Protein AF-A0A7S0J6V3-F1 (afdb_monomer_lite)

Secondary structure (DSSP, 8-state):
--TT--HHHHHHHHHHHHTSSSGGGTT--HHHHHHHHH-S-------------SS----TT----HHHHHHHHHHHHHTT---------S----TTSTT--

Foldseek 3Di:
DPPPPCPVVVVLVVVCVVQVHNVSCPPDDPQVVCCVVPVDHDDDDDQDQVPDPPDDDDDDPDGRDPVVVVVVVVVCVVVPHDDDDDDDPDDDDDPVVVPPD

pLDDT: mean 77.44, std 19.54, range [31.81, 96.44]

Sequence (101 aa):
GGRGQLWVPLLEKAFAKLYGCYEALEGGTVGEALATLTGFPCERLTLQSRRSSAACRGSSADSFDADETWARLLSFHEAGFLCGASCGGGREYDATAAAEA

Structure (mmCIF, N/CA/C/O backbone):
data_AF-A0A7S0J6V3-F1
#
_entry.id   AF-A0A7S0J6V3-F1
#
loop_
_atom_site.group_PDB
_atom_site.id
_atom_site.type_symbol
_atom_site.label_atom_id
_atom_site.label_alt_id
_atom_site.label_comp_id
_atom_site.label_asym_id
_atom_site.label_entity_id
_atom_site.label_seq_id
_atom_site.pdbx_PDB_ins_code
_atom_site.Cartn_x
_atom_site.Cartn_y
_atom_site.Cartn_z
_atom_site.occupancy
_atom_site.B_iso_or_equiv
_atom_site.auth_seq_id
_atom_site.auth_comp_id
_atom_site.auth_asym_id
_atom_site.auth_atom_id
_atom_site.pdbx_PDB_model_num
ATOM 1 N N . GLY A 1 1 ? -12.849 15.466 0.818 1.00 57.97 1 GLY A N 1
ATOM 2 C CA . GLY A 1 1 ? -13.626 14.211 0.852 1.00 57.97 1 GLY A CA 1
ATOM 3 C C . GLY A 1 1 ? -15.093 14.506 0.618 1.00 57.97 1 GLY A C 1
ATOM 4 O O . GLY A 1 1 ? -15.571 15.533 1.089 1.00 57.97 1 GLY A O 1
ATOM 5 N N . GLY A 1 2 ? -15.798 13.651 -0.128 1.00 72.06 2 GLY A N 1
ATOM 6 C CA . GLY A 1 2 ? -17.252 13.757 -0.273 1.00 72.06 2 GLY A CA 1
ATOM 7 C C . GLY A 1 2 ? -17.931 13.556 1.084 1.00 72.06 2 GLY A C 1
ATOM 8 O O . GLY A 1 2 ? -17.612 12.605 1.798 1.00 72.06 2 GLY A O 1
ATOM 9 N N . ARG A 1 3 ? -18.830 14.468 1.475 1.00 75.56 3 ARG A N 1
ATOM 10 C CA . ARG A 1 3 ? -19.579 14.354 2.737 1.00 75.56 3 ARG A CA 1
ATOM 11 C C . ARG A 1 3 ? -20.328 13.011 2.757 1.00 75.56 3 ARG A C 1
ATOM 13 O O . ARG A 1 3 ? -21.025 12.702 1.798 1.00 75.56 3 ARG A O 1
ATOM 20 N N . GLY A 1 4 ? -20.160 12.224 3.824 1.00 81.88 4 GLY A N 1
ATOM 21 C CA . GLY A 1 4 ? -20.840 10.932 4.017 1.00 81.88 4 GLY A CA 1
ATOM 22 C C . GLY A 1 4 ? -20.022 9.666 3.715 1.00 81.88 4 GLY A C 1
ATOM 23 O O . GLY A 1 4 ? -20.528 8.570 3.925 1.00 81.88 4 GLY A O 1
ATOM 24 N N . GLN A 1 5 ? -18.764 9.768 3.274 1.00 87.75 5 GLN A N 1
ATOM 25 C CA . GLN A 1 5 ? -17.891 8.599 3.076 1.00 87.75 5 GLN A CA 1
ATOM 26 C C . GLN A 1 5 ? -17.071 8.311 4.341 1.00 87.75 5 GLN A C 1
ATOM 28 O O . GLN A 1 5 ? -15.959 8.806 4.499 1.00 87.75 5 GLN A O 1
ATOM 33 N N . LEU A 1 6 ? -17.638 7.527 5.262 1.00 90.56 6 LEU A N 1
ATOM 34 C CA . LEU A 1 6 ? -16.990 7.189 6.541 1.00 90.56 6 LEU A CA 1
ATOM 35 C C . LEU A 1 6 ? -16.129 5.922 6.489 1.00 90.56 6 LEU A C 1
ATOM 37 O O . LEU A 1 6 ? -15.457 5.607 7.465 1.00 90.56 6 LEU A O 1
ATOM 41 N N . TRP A 1 7 ? -16.119 5.196 5.373 1.00 93.31 7 TRP A N 1
ATOM 42 C CA . TRP A 1 7 ? -15.393 3.930 5.285 1.00 93.31 7 TRP A CA 1
ATOM 43 C C . TRP A 1 7 ? -13.868 4.118 5.362 1.00 93.31 7 TRP A C 1
ATOM 45 O O . TRP A 1 7 ? -13.222 3.342 6.058 1.00 93.31 7 TRP A O 1
ATOM 55 N N . VAL A 1 8 ? -13.301 5.171 4.746 1.00 92.56 8 VAL A N 1
ATOM 56 C CA . VAL A 1 8 ? -11.847 5.436 4.807 1.00 92.56 8 VAL A CA 1
ATOM 57 C C . VAL A 1 8 ? -11.395 5.763 6.237 1.00 92.56 8 VAL A C 1
ATOM 59 O O . VAL A 1 8 ? -10.527 5.051 6.737 1.00 92.56 8 VAL A O 1
ATOM 62 N N . PRO A 1 9 ? -11.994 6.741 6.956 1.00 92.69 9 PRO A N 1
ATOM 63 C CA . PRO A 1 9 ? -11.558 7.051 8.322 1.00 92.69 9 PRO A CA 1
ATOM 64 C C . PRO A 1 9 ? -11.791 5.906 9.318 1.00 92.69 9 PRO A C 1
ATOM 66 O O . PRO A 1 9 ? -11.044 5.757 10.283 1.00 92.69 9 PRO A O 1
ATOM 69 N N . LEU A 1 10 ? -12.833 5.090 9.114 1.00 93.81 10 LEU A N 1
ATOM 70 C CA . LEU A 1 10 ? -13.082 3.915 9.954 1.00 93.81 10 LEU A CA 1
ATOM 71 C C . LEU A 1 10 ? -12.044 2.815 9.718 1.00 93.81 10 LEU A C 1
ATOM 73 O O . LEU A 1 10 ? -11.586 2.208 10.687 1.00 93.81 10 LEU A O 1
ATOM 77 N N . LEU A 1 11 ? -11.659 2.581 8.461 1.00 93.81 11 LEU A N 1
ATOM 78 C CA . LEU A 1 11 ? -10.602 1.636 8.114 1.00 93.81 11 LEU A CA 1
ATOM 79 C C . LEU A 1 11 ? -9.262 2.079 8.709 1.00 93.81 11 LEU A C 1
ATOM 81 O O . LEU A 1 11 ? -8.592 1.285 9.362 1.00 93.81 11 LEU A O 1
ATOM 85 N N . GLU A 1 12 ? -8.920 3.359 8.562 1.00 93.81 12 GLU A N 1
ATOM 86 C CA . GLU A 1 12 ? -7.715 3.952 9.146 1.00 93.81 12 GLU A CA 1
ATOM 87 C C . GLU A 1 12 ? -7.695 3.798 10.674 1.00 93.81 12 GLU A C 1
ATOM 89 O O . GLU A 1 12 ? -6.696 3.376 11.247 1.00 93.81 12 GLU A O 1
ATOM 94 N N . LYS A 1 13 ? -8.831 4.041 11.345 1.00 94.69 13 LYS A N 1
ATOM 95 C CA . LYS A 1 13 ? -8.966 3.835 12.794 1.00 94.69 13 LYS A CA 1
ATOM 96 C C . LYS A 1 13 ? -8.772 2.376 13.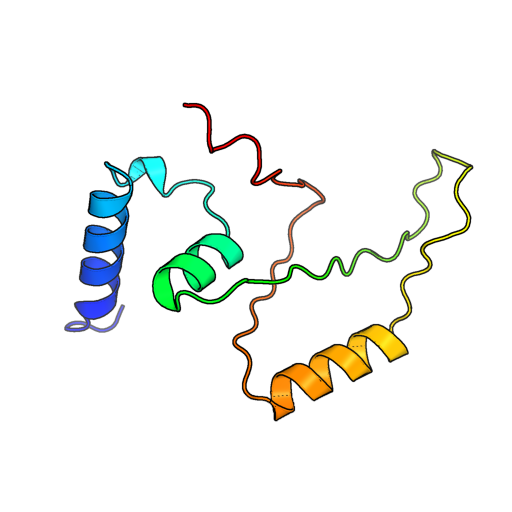207 1.00 94.69 13 LYS A C 1
ATOM 98 O O . LYS A 1 13 ? -8.188 2.112 14.257 1.00 94.69 13 LYS A O 1
ATOM 103 N N . ALA A 1 14 ? -9.299 1.434 12.428 1.00 94.75 14 ALA A N 1
ATOM 104 C CA . ALA A 1 14 ? -9.117 0.010 12.689 1.00 94.75 14 ALA A CA 1
ATOM 105 C C . ALA A 1 14 ? -7.642 -0.393 12.538 1.00 94.75 14 ALA A C 1
ATOM 107 O O . ALA A 1 14 ? -7.124 -1.101 13.399 1.00 94.75 14 ALA A O 1
ATOM 108 N N . PHE A 1 15 ? -6.963 0.130 11.514 1.00 93.62 15 PHE A N 1
ATOM 109 C CA . PHE A 1 15 ? -5.522 -0.031 11.324 1.00 93.62 15 PHE A CA 1
ATOM 110 C C . PHE A 1 15 ? -4.730 0.554 12.494 1.00 93.62 15 PHE A C 1
ATOM 112 O O . PHE A 1 15 ? -3.961 -0.158 13.126 1.00 93.62 15 PHE A O 1
ATOM 119 N N . ALA A 1 16 ? -4.987 1.807 12.869 1.00 94.50 16 ALA A N 1
ATOM 120 C CA . ALA A 1 16 ? -4.323 2.453 14.001 1.00 94.50 16 ALA A CA 1
ATOM 121 C C . ALA A 1 16 ? -4.507 1.655 15.299 1.00 94.50 16 ALA A C 1
ATOM 123 O O . ALA A 1 16 ? -3.592 1.542 16.102 1.00 94.50 16 ALA A O 1
ATOM 124 N N . LYS A 1 17 ? -5.687 1.056 15.502 1.00 95.44 17 LYS A N 1
ATOM 125 C CA . LYS A 1 17 ? -5.948 0.197 16.660 1.00 95.44 17 LYS A CA 1
ATOM 126 C C . LYS A 1 17 ? -5.176 -1.126 16.604 1.00 95.44 17 LYS A C 1
ATOM 128 O O . LYS A 1 17 ? -4.762 -1.604 17.654 1.00 95.44 17 LYS A O 1
ATOM 133 N N . LEU A 1 18 ? -5.003 -1.714 15.420 1.00 92.69 18 LEU A N 1
ATOM 134 C CA . LEU A 1 18 ? -4.209 -2.931 15.227 1.00 92.69 18 LEU A CA 1
ATOM 135 C C . LEU A 1 18 ? -2.726 -2.687 15.543 1.00 92.69 18 LEU A C 1
ATOM 137 O O . LEU A 1 18 ? -2.111 -3.509 16.210 1.00 92.69 18 LEU A O 1
ATOM 141 N N . TYR A 1 19 ? -2.193 -1.538 15.121 1.00 90.31 19 TYR A N 1
ATOM 142 C CA . TYR A 1 19 ? -0.799 -1.130 15.338 1.00 90.31 19 TYR A CA 1
ATOM 143 C C . TYR A 1 19 ? -0.592 -0.286 16.615 1.00 90.31 19 TYR A C 1
ATOM 145 O O . TYR A 1 19 ? 0.489 0.240 16.855 1.00 90.31 19 TYR A O 1
ATOM 153 N N . GLY A 1 20 ? -1.619 -0.159 17.462 1.00 93.25 20 GLY A N 1
ATOM 154 C CA . GLY A 1 20 ? -1.571 0.524 18.760 1.00 93.25 20 GLY A CA 1
ATOM 155 C C . GLY A 1 20 ? -2.013 1.991 18.736 1.00 93.25 20 GLY A C 1
ATOM 156 O O . GLY A 1 20 ? -2.865 2.382 19.539 1.00 93.25 20 GLY A O 1
ATOM 157 N N . CYS A 1 21 ? -1.484 2.809 17.826 1.00 91.81 21 CYS A N 1
ATOM 158 C CA . CYS A 1 21 ? -1.855 4.221 17.700 1.00 91.81 21 CYS A CA 1
ATOM 159 C C . CYS A 1 21 ? -1.776 4.732 16.249 1.00 91.81 21 CYS A C 1
ATOM 161 O O . CYS A 1 21 ? -1.261 4.060 15.362 1.00 91.81 21 CYS A O 1
ATOM 163 N N . TYR A 1 22 ? -2.296 5.941 15.999 1.00 94.06 22 TYR A N 1
ATOM 164 C CA . TYR A 1 22 ? -2.208 6.584 14.677 1.00 94.06 22 TYR A CA 1
ATOM 165 C C . TYR A 1 22 ? -0.773 6.955 14.293 1.00 94.06 22 TYR A C 1
ATOM 167 O O . TYR A 1 22 ? -0.429 6.903 13.120 1.00 94.06 22 TYR A O 1
ATOM 175 N N . GLU A 1 23 ? 0.056 7.305 15.275 1.00 93.50 23 GLU A N 1
ATOM 176 C CA . GLU A 1 23 ? 1.466 7.648 15.062 1.00 93.50 23 GLU A CA 1
ATOM 177 C C . GLU A 1 23 ? 2.263 6.448 14.537 1.00 93.50 23 GLU A C 1
ATOM 179 O O . GLU A 1 23 ? 3.109 6.606 13.668 1.00 93.50 23 GLU A O 1
ATOM 184 N N . ALA A 1 24 ? 1.908 5.228 14.953 1.00 89.75 24 ALA A N 1
ATOM 185 C CA . ALA A 1 24 ? 2.518 4.001 14.442 1.00 89.75 24 ALA A CA 1
ATOM 186 C C . ALA A 1 24 ? 2.234 3.738 12.949 1.00 89.75 24 ALA A C 1
ATOM 188 O O . ALA A 1 24 ? 2.894 2.899 12.344 1.00 89.75 24 ALA A O 1
ATOM 189 N N . LEU A 1 25 ? 1.257 4.426 12.343 1.00 89.44 25 LEU A N 1
ATOM 190 C CA . LEU A 1 25 ? 0.999 4.330 10.902 1.00 89.44 25 LEU A CA 1
ATOM 191 C C . LEU A 1 25 ? 1.931 5.232 10.077 1.00 89.44 25 LEU A C 1
ATOM 193 O O . LEU A 1 25 ? 2.009 5.083 8.854 1.00 89.44 25 LEU A O 1
ATOM 197 N N . GLU A 1 26 ? 2.618 6.181 10.714 1.00 89.75 26 GLU A N 1
ATOM 198 C CA . GLU A 1 26 ? 3.551 7.068 10.032 1.00 89.75 26 GLU A CA 1
ATOM 199 C C . GLU A 1 26 ? 4.779 6.282 9.547 1.00 89.75 26 GLU A C 1
ATOM 201 O O . GLU A 1 26 ? 5.401 5.529 10.289 1.00 89.75 26 GLU A O 1
ATOM 206 N N . GLY A 1 27 ? 5.129 6.441 8.268 1.00 84.50 27 GLY A N 1
ATOM 207 C CA . GLY A 1 27 ? 6.258 5.729 7.656 1.00 84.50 27 GLY A CA 1
ATOM 208 C C . GLY A 1 27 ? 5.943 4.324 7.131 1.00 84.50 27 GLY A C 1
ATOM 209 O O . GLY A 1 27 ? 6.814 3.725 6.503 1.00 84.50 27 GLY A O 1
ATOM 210 N N . GLY A 1 28 ? 4.712 3.830 7.305 1.00 86.06 28 GLY A N 1
ATOM 211 C CA . GLY A 1 28 ? 4.276 2.559 6.728 1.00 86.06 28 GLY A CA 1
ATOM 212 C C . GLY A 1 28 ? 4.321 2.548 5.196 1.00 86.06 28 GLY A C 1
ATOM 213 O O . GLY A 1 28 ? 4.091 3.558 4.521 1.00 86.06 28 GLY A O 1
ATOM 214 N N . THR A 1 29 ? 4.610 1.384 4.621 1.00 88.19 29 THR A N 1
ATOM 215 C CA . THR A 1 29 ? 4.685 1.196 3.171 1.00 88.19 29 THR A CA 1
ATOM 216 C C . THR A 1 29 ? 3.363 0.692 2.586 1.00 88.19 29 THR A C 1
ATOM 218 O O . THR A 1 29 ? 2.571 0.007 3.232 1.00 88.19 29 THR A O 1
ATOM 221 N N . VAL A 1 30 ? 3.135 0.972 1.297 1.00 89.38 30 VAL A N 1
ATOM 222 C CA . VAL A 1 30 ? 1.962 0.446 0.569 1.00 89.38 30 VAL A CA 1
ATOM 223 C C . VAL A 1 30 ? 1.968 -1.089 0.535 1.00 89.38 30 VAL A C 1
ATOM 225 O O . VAL A 1 30 ? 0.904 -1.697 0.559 1.00 89.38 30 VAL A O 1
ATOM 228 N N . GLY A 1 31 ? 3.149 -1.717 0.517 1.00 90.00 31 GLY A N 1
ATOM 229 C CA . GLY A 1 31 ? 3.281 -3.176 0.543 1.00 90.00 31 GLY A CA 1
ATOM 230 C C . GLY A 1 31 ? 2.765 -3.785 1.846 1.00 90.00 31 GLY A C 1
ATOM 231 O O . GLY A 1 31 ? 1.991 -4.734 1.803 1.00 90.00 31 GLY A O 1
ATOM 232 N N . GLU A 1 32 ? 3.118 -3.204 2.995 1.00 90.25 32 GLU A N 1
ATOM 233 C CA . GLU A 1 32 ? 2.613 -3.646 4.304 1.00 90.25 32 GLU A CA 1
ATOM 234 C C . GLU A 1 32 ? 1.102 -3.443 4.416 1.00 90.25 32 GLU A C 1
ATOM 236 O O . GLU A 1 32 ? 0.382 -4.345 4.839 1.00 90.25 32 GLU A O 1
ATOM 241 N N . ALA A 1 33 ? 0.598 -2.290 3.967 1.00 90.75 33 ALA A N 1
ATOM 242 C CA . ALA A 1 33 ? -0.835 -2.023 3.965 1.00 90.75 33 ALA A CA 1
ATOM 243 C C . ALA A 1 33 ? -1.608 -3.039 3.103 1.00 90.75 33 ALA A C 1
ATOM 245 O O . ALA A 1 33 ? -2.627 -3.572 3.545 1.00 90.75 33 ALA A O 1
ATOM 246 N N . LEU A 1 34 ? -1.122 -3.343 1.894 1.00 91.75 34 LEU A N 1
ATOM 247 C CA . LEU A 1 34 ? -1.739 -4.329 1.002 1.00 91.75 34 LEU A CA 1
ATOM 248 C C . LEU A 1 34 ? -1.669 -5.745 1.577 1.00 91.75 34 LEU A C 1
ATOM 250 O O . LEU A 1 34 ? -2.672 -6.460 1.534 1.00 91.75 34 LEU A O 1
ATOM 254 N N . ALA A 1 35 ? -0.534 -6.138 2.156 1.00 92.00 35 ALA A N 1
ATOM 255 C CA . ALA A 1 35 ? -0.381 -7.443 2.787 1.00 92.00 35 ALA A CA 1
ATOM 256 C C . ALA A 1 35 ? -1.350 -7.612 3.965 1.00 92.00 35 ALA A C 1
ATOM 258 O O . ALA A 1 35 ? -2.036 -8.627 4.055 1.00 92.00 35 ALA A O 1
ATOM 259 N N . THR A 1 36 ? -1.497 -6.596 4.817 1.00 92.00 36 THR A N 1
ATOM 260 C CA . THR A 1 36 ? -2.428 -6.634 5.954 1.00 92.00 36 THR A CA 1
ATOM 261 C C . THR A 1 36 ? -3.897 -6.617 5.516 1.00 92.00 36 THR A C 1
ATOM 263 O O . THR A 1 36 ? -4.727 -7.281 6.134 1.00 92.00 36 THR A O 1
ATOM 266 N N . LEU A 1 37 ? -4.249 -5.895 4.447 1.00 91.31 37 LEU A N 1
ATOM 267 C CA . LEU A 1 37 ? -5.632 -5.827 3.954 1.00 91.31 37 LEU A CA 1
ATOM 268 C C . LEU A 1 37 ? -6.069 -7.077 3.185 1.00 91.31 37 LEU A C 1
ATOM 270 O O . LEU A 1 37 ? -7.246 -7.430 3.211 1.00 91.31 37 LEU A O 1
ATOM 274 N N . THR A 1 38 ? -5.144 -7.716 2.469 1.00 91.56 38 THR A N 1
ATOM 275 C CA . THR A 1 38 ? -5.455 -8.836 1.568 1.00 91.56 38 THR A CA 1
ATOM 276 C C . THR A 1 38 ? -5.041 -10.195 2.127 1.00 91.56 38 THR A C 1
ATOM 278 O O . THR A 1 38 ? -5.577 -11.214 1.701 1.00 91.56 38 THR A O 1
ATOM 281 N N . GLY A 1 39 ? -4.102 -10.224 3.075 1.00 91.88 39 GLY A N 1
ATOM 282 C CA . GLY A 1 39 ? -3.484 -11.441 3.598 1.00 91.88 39 GLY A CA 1
ATOM 283 C C . GLY A 1 39 ? -2.479 -12.101 2.645 1.00 91.88 39 GLY A C 1
ATOM 284 O O . GLY A 1 39 ? -1.964 -13.170 2.970 1.00 91.88 39 GLY A O 1
ATOM 285 N N . PHE A 1 40 ? -2.197 -11.502 1.482 1.00 90.81 40 PHE A N 1
ATOM 286 C CA . PHE A 1 40 ? -1.283 -12.055 0.480 1.00 90.81 40 PHE A CA 1
ATOM 287 C C . PHE A 1 40 ? 0.106 -11.397 0.527 1.00 90.81 40 PHE A C 1
ATOM 289 O O . PHE A 1 40 ? 0.226 -10.218 0.872 1.00 90.81 40 PHE A O 1
ATOM 296 N N . PRO A 1 41 ? 1.172 -12.134 0.157 1.00 89.69 41 PRO A N 1
ATOM 297 C CA . PRO A 1 41 ? 2.512 -11.567 0.065 1.00 89.69 41 PRO A CA 1
ATOM 298 C C . PRO A 1 41 ? 2.576 -10.486 -1.021 1.00 89.69 41 PRO A C 1
ATOM 300 O O . PRO A 1 41 ? 2.010 -10.640 -2.102 1.00 89.69 41 PRO A O 1
ATOM 303 N N . CYS A 1 42 ? 3.299 -9.403 -0.737 1.00 90.06 42 CYS A N 1
ATOM 304 C CA . CYS A 1 42 ? 3.499 -8.292 -1.664 1.00 90.06 42 CYS A CA 1
ATOM 305 C C . CYS A 1 42 ? 4.946 -8.264 -2.163 1.00 90.06 42 CYS A C 1
ATOM 307 O O . CYS A 1 42 ? 5.883 -8.300 -1.368 1.00 90.06 42 CYS A O 1
ATOM 309 N N . GLU A 1 43 ? 5.127 -8.160 -3.479 1.00 88.75 43 GLU A N 1
ATOM 310 C CA . GLU A 1 43 ? 6.440 -8.004 -4.105 1.00 88.75 43 GLU A CA 1
ATOM 311 C C . GLU A 1 43 ? 6.730 -6.526 -4.404 1.00 88.75 43 GLU A C 1
ATOM 313 O O . GLU A 1 43 ? 5.844 -5.772 -4.812 1.00 88.75 43 GLU A O 1
ATOM 318 N N . ARG A 1 44 ? 7.990 -6.108 -4.230 1.00 86.56 44 ARG A N 1
ATOM 319 C CA . ARG A 1 44 ? 8.459 -4.762 -4.570 1.00 86.56 44 ARG A CA 1
ATOM 320 C C . ARG A 1 44 ? 9.417 -4.823 -5.756 1.00 86.56 44 ARG A C 1
ATOM 322 O O . ARG A 1 44 ? 10.488 -5.408 -5.653 1.00 86.56 44 ARG A O 1
ATOM 329 N N . LEU A 1 45 ? 9.055 -4.157 -6.851 1.00 86.00 45 LEU A N 1
ATOM 330 C CA . LEU A 1 45 ? 9.909 -4.022 -8.033 1.00 86.00 45 LEU A CA 1
ATOM 331 C C . LEU A 1 45 ? 10.644 -2.676 -8.010 1.00 86.00 45 LEU A C 1
ATOM 333 O O . LEU A 1 45 ? 10.020 -1.611 -8.029 1.00 86.00 45 LEU A O 1
ATOM 337 N N . THR A 1 46 ? 11.975 -2.714 -7.983 1.00 82.88 46 THR A N 1
ATOM 338 C CA . THR A 1 46 ? 12.812 -1.508 -8.004 1.00 82.88 46 THR A CA 1
ATOM 339 C C . THR A 1 46 ? 13.099 -1.093 -9.446 1.00 82.88 46 THR A C 1
ATOM 341 O O . THR A 1 46 ? 13.916 -1.697 -10.129 1.00 82.88 46 THR A O 1
ATOM 344 N N . LEU A 1 47 ? 12.463 -0.010 -9.904 1.00 78.81 47 LEU A N 1
ATOM 345 C CA . LEU A 1 47 ? 12.622 0.519 -11.272 1.00 78.81 47 LEU A CA 1
ATOM 346 C C . LEU A 1 47 ? 13.856 1.427 -11.449 1.00 78.81 47 LEU A C 1
ATOM 348 O O . LEU A 1 47 ? 13.935 2.223 -12.389 1.00 78.81 47 LEU A O 1
ATOM 352 N N . GLN A 1 48 ? 14.810 1.379 -10.514 1.00 71.62 48 GLN A N 1
ATOM 353 C CA . GLN A 1 48 ? 16.005 2.215 -10.571 1.00 71.62 48 GLN A CA 1
ATOM 354 C C . GLN A 1 48 ? 16.975 1.670 -11.619 1.00 71.62 48 GLN A C 1
ATOM 356 O O . GLN A 1 48 ? 17.865 0.875 -11.336 1.00 71.62 48 GLN A O 1
ATOM 361 N N . SER A 1 49 ? 16.845 2.177 -12.842 1.00 60.75 49 SER A N 1
ATOM 362 C CA . SER A 1 49 ? 17.936 2.130 -13.808 1.00 60.75 49 SER A CA 1
ATOM 363 C C . SER A 1 49 ? 19.128 2.856 -13.185 1.00 60.75 49 SER A C 1
ATOM 365 O O . SER A 1 49 ? 19.006 4.029 -12.818 1.00 60.75 49 SER A O 1
ATOM 367 N N . ARG A 1 50 ? 20.268 2.170 -13.032 1.00 54.78 50 ARG A N 1
ATOM 368 C CA . ARG A 1 50 ? 21.540 2.750 -12.575 1.00 54.78 50 ARG A CA 1
ATOM 369 C C . ARG A 1 50 ? 22.023 3.775 -13.603 1.00 54.78 50 ARG A C 1
ATOM 371 O O . ARG A 1 50 ? 22.959 3.545 -14.360 1.00 54.78 50 ARG A O 1
ATOM 378 N N . ARG A 1 51 ? 21.363 4.930 -13.651 1.00 51.34 51 ARG A N 1
ATOM 379 C CA . ARG A 1 51 ? 21.737 6.068 -14.478 1.00 51.34 51 ARG A CA 1
ATOM 380 C C . ARG A 1 51 ? 22.907 6.754 -13.778 1.00 51.34 51 ARG A C 1
ATOM 382 O O . ARG A 1 51 ? 22.731 7.698 -13.022 1.00 51.34 51 ARG A O 1
ATOM 389 N N . SER A 1 52 ? 24.092 6.177 -13.971 1.00 49.94 52 SER A N 1
ATOM 390 C CA . SER A 1 52 ? 25.389 6.855 -13.901 1.00 49.94 52 SER A CA 1
ATOM 391 C C . SER A 1 52 ? 25.534 7.917 -12.794 1.00 49.94 52 SER A C 1
ATOM 393 O O . SER A 1 52 ? 25.707 9.098 -13.093 1.00 49.94 52 SER A O 1
ATOM 395 N N . SER A 1 53 ? 25.521 7.536 -11.516 1.00 39.72 53 SER A N 1
ATOM 396 C CA . SER A 1 53 ? 26.249 8.329 -10.521 1.00 39.72 53 SER A CA 1
ATOM 397 C C . SER A 1 53 ? 27.707 7.872 -10.556 1.00 39.72 53 SER A C 1
ATOM 399 O O . SER A 1 53 ? 28.017 6.689 -10.436 1.00 39.72 53 SER A O 1
ATOM 401 N N . ALA A 1 54 ? 28.613 8.814 -10.807 1.00 51.41 54 ALA A N 1
ATOM 402 C CA . ALA A 1 54 ? 30.034 8.611 -11.095 1.00 51.41 54 ALA A CA 1
ATOM 403 C C . ALA A 1 54 ? 30.8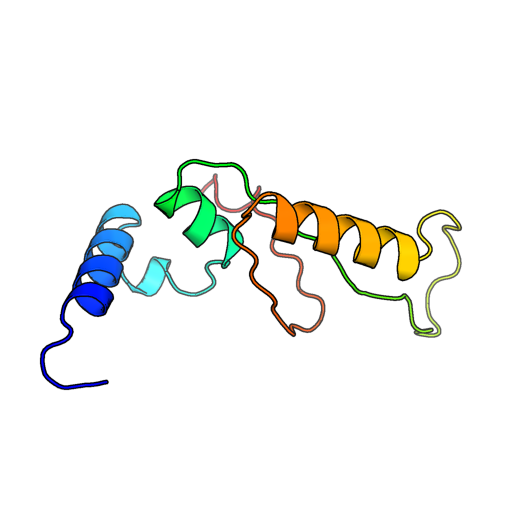79 8.025 -9.937 1.00 51.41 54 ALA A C 1
ATOM 405 O O . ALA A 1 54 ? 32.102 8.150 -9.940 1.00 51.41 54 ALA A O 1
ATOM 406 N N . ALA A 1 55 ? 30.271 7.372 -8.950 1.00 49.31 55 ALA A N 1
ATOM 407 C CA . ALA A 1 55 ? 30.966 6.776 -7.822 1.00 49.31 55 ALA A CA 1
ATOM 408 C C . ALA A 1 55 ? 30.419 5.369 -7.573 1.00 49.31 55 ALA A C 1
ATOM 410 O O . ALA A 1 55 ? 29.351 5.217 -6.991 1.00 49.31 55 ALA A O 1
ATOM 411 N N . CYS A 1 56 ? 31.172 4.375 -8.056 1.00 41.41 56 CYS A N 1
ATOM 412 C CA . CYS A 1 56 ? 31.302 2.982 -7.595 1.00 41.41 56 CYS A CA 1
ATOM 413 C C . CYS A 1 56 ? 31.334 2.025 -8.796 1.00 41.41 56 CYS A C 1
ATOM 415 O O . CYS A 1 56 ? 30.314 1.598 -9.331 1.00 41.41 56 CYS A O 1
ATOM 417 N N . ARG A 1 57 ? 32.561 1.709 -9.223 1.00 48.97 57 ARG A N 1
ATOM 418 C CA . ARG A 1 57 ? 32.881 0.586 -10.106 1.00 48.97 57 ARG A CA 1
ATOM 419 C C . ARG A 1 57 ? 32.715 -0.708 -9.303 1.00 48.97 57 ARG A C 1
ATOM 421 O O . ARG A 1 57 ? 33.377 -0.840 -8.281 1.00 48.97 57 ARG A O 1
ATOM 428 N N . GLY A 1 58 ? 31.899 -1.643 -9.790 1.00 45.41 58 GLY A N 1
ATOM 429 C CA . GLY A 1 58 ? 31.935 -3.046 -9.357 1.00 45.41 58 GLY A CA 1
ATOM 430 C C . GLY A 1 58 ? 30.610 -3.632 -8.865 1.00 45.41 58 GLY A C 1
ATOM 431 O O . GLY A 1 58 ? 30.417 -3.766 -7.667 1.00 45.41 58 GLY A O 1
ATOM 432 N N . SER A 1 59 ? 29.725 -4.014 -9.790 1.00 44.94 59 SER A N 1
ATOM 433 C CA . SER A 1 59 ? 29.203 -5.390 -9.910 1.00 44.94 59 SER A CA 1
ATOM 434 C C . SER A 1 59 ? 28.312 -5.458 -11.156 1.00 44.94 59 SER A C 1
ATOM 436 O O . SER A 1 59 ? 27.345 -4.715 -11.293 1.00 44.94 59 SER A O 1
ATOM 438 N N . SER A 1 60 ? 28.699 -6.280 -12.121 1.00 45.88 60 SER A N 1
ATOM 439 C CA . SER A 1 60 ? 28.185 -6.334 -13.493 1.00 45.88 60 SER A CA 1
ATOM 440 C C . SER A 1 60 ? 26.974 -7.263 -13.662 1.00 45.88 60 SER A C 1
ATOM 442 O O . SER A 1 60 ? 26.917 -7.986 -14.651 1.00 45.88 60 SER A O 1
ATOM 444 N N . ALA A 1 61 ? 26.051 -7.308 -12.697 1.00 49.69 61 ALA A N 1
ATOM 445 C CA . ALA A 1 61 ? 25.040 -8.371 -12.648 1.00 49.69 61 ALA A CA 1
ATOM 446 C C . ALA A 1 61 ? 23.571 -7.922 -12.634 1.00 49.69 61 ALA A C 1
ATOM 448 O O . ALA A 1 61 ? 22.715 -8.789 -12.724 1.00 49.69 61 ALA A O 1
ATOM 449 N N . ASP A 1 62 ? 23.258 -6.624 -12.562 1.00 55.25 62 ASP A N 1
ATOM 450 C CA . ASP A 1 62 ? 21.854 -6.188 -12.487 1.00 55.25 62 ASP A CA 1
ATOM 451 C C . ASP A 1 62 ? 21.601 -4.972 -13.389 1.00 55.25 62 ASP A C 1
ATOM 453 O O . ASP A 1 62 ? 21.555 -3.810 -12.972 1.00 55.25 62 ASP A O 1
ATOM 457 N N . SER A 1 63 ? 21.567 -5.232 -14.696 1.00 63.38 63 SER A N 1
ATOM 458 C CA . SER A 1 63 ? 21.060 -4.278 -15.677 1.00 63.38 63 SER A CA 1
ATOM 459 C C . SER A 1 63 ? 19.538 -4.301 -15.625 1.00 63.38 63 SER A C 1
ATOM 461 O O . SER A 1 63 ? 18.938 -5.329 -15.911 1.00 63.38 63 SER A O 1
ATOM 463 N N . PHE A 1 64 ? 18.916 -3.171 -15.296 1.00 71.31 64 PHE A N 1
ATOM 464 C CA . PHE A 1 64 ? 17.466 -3.010 -15.394 1.00 71.31 64 PHE A CA 1
ATOM 465 C C . PHE A 1 64 ? 17.009 -3.238 -16.845 1.00 71.31 64 PHE A C 1
ATOM 467 O O . PHE A 1 64 ? 17.245 -2.377 -17.699 1.00 71.31 64 PHE A O 1
ATOM 474 N N . ASP A 1 65 ? 16.378 -4.383 -17.115 1.00 83.12 65 ASP A N 1
ATOM 475 C CA . ASP A 1 65 ? 15.748 -4.682 -18.400 1.00 83.12 65 ASP A CA 1
ATOM 476 C C . ASP A 1 65 ? 14.304 -4.164 -18.387 1.00 83.12 65 ASP A C 1
ATOM 478 O O . ASP A 1 65 ? 13.429 -4.658 -17.664 1.00 83.12 65 ASP A O 1
ATOM 482 N N . ALA A 1 66 ? 14.071 -3.106 -19.162 1.00 84.88 66 ALA A N 1
ATOM 483 C CA . ALA A 1 66 ? 12.770 -2.463 -19.251 1.00 84.88 66 ALA A CA 1
ATOM 484 C C . ALA A 1 66 ? 11.730 -3.365 -19.926 1.00 84.88 66 ALA A C 1
ATOM 486 O O . ALA A 1 66 ? 10.568 -3.330 -19.522 1.00 84.88 66 ALA A O 1
ATOM 487 N N . ASP A 1 67 ? 12.137 -4.170 -20.910 1.00 88.38 67 ASP A N 1
ATOM 488 C CA . ASP A 1 67 ? 11.227 -5.012 -21.683 1.00 88.38 67 ASP A CA 1
ATOM 489 C C . ASP A 1 67 ? 10.772 -6.217 -20.849 1.00 88.38 67 ASP A C 1
ATOM 491 O O . ASP A 1 67 ? 9.575 -6.506 -20.790 1.00 88.38 67 ASP A O 1
ATOM 495 N N . GLU A 1 68 ? 11.688 -6.860 -20.113 1.00 87.75 68 GLU A N 1
ATOM 496 C CA . GLU A 1 68 ? 11.340 -7.940 -19.176 1.00 87.75 68 GLU A CA 1
ATOM 497 C C . GLU A 1 68 ? 10.448 -7.427 -18.034 1.00 87.75 68 GLU A C 1
ATOM 499 O O . GLU A 1 68 ? 9.409 -8.018 -17.721 1.00 87.75 68 GLU A O 1
ATOM 504 N N . THR A 1 69 ? 10.807 -6.282 -17.442 1.00 89.19 69 THR A N 1
ATOM 505 C CA . THR A 1 69 ? 10.019 -5.673 -16.361 1.00 89.19 69 THR A CA 1
ATOM 506 C C . THR A 1 69 ? 8.617 -5.305 -16.840 1.00 89.19 69 THR A C 1
ATOM 508 O O . THR A 1 69 ? 7.634 -5.536 -16.135 1.00 89.19 69 THR A O 1
ATOM 511 N N . TRP A 1 70 ? 8.499 -4.752 -18.048 1.00 90.25 70 TRP A N 1
ATOM 512 C CA . TRP A 1 70 ? 7.211 -4.410 -18.637 1.00 90.25 70 TRP A CA 1
ATOM 513 C C . TRP A 1 70 ? 6.367 -5.653 -18.935 1.00 90.25 70 TRP A C 1
ATOM 515 O O . TRP A 1 70 ? 5.187 -5.682 -18.586 1.00 90.25 70 TRP A O 1
ATOM 525 N N . ALA A 1 71 ? 6.968 -6.706 -19.495 1.00 93.56 71 ALA A N 1
ATOM 526 C CA . ALA A 1 71 ? 6.285 -7.978 -19.728 1.00 93.56 71 ALA A CA 1
ATOM 527 C C . ALA A 1 71 ? 5.744 -8.582 -18.421 1.00 93.56 71 ALA A C 1
ATOM 529 O O . ALA A 1 71 ? 4.614 -9.072 -18.375 1.00 93.56 71 ALA A O 1
ATOM 530 N N . ARG A 1 72 ? 6.512 -8.482 -17.332 1.00 92.06 72 ARG A N 1
ATOM 531 C CA . ARG A 1 72 ? 6.083 -8.916 -15.999 1.00 92.06 72 ARG A CA 1
ATOM 532 C C . ARG A 1 72 ? 4.935 -8.073 -15.436 1.00 92.06 72 ARG A C 1
ATOM 534 O O . ARG A 1 72 ? 4.012 -8.614 -14.838 1.00 92.06 72 ARG A O 1
ATOM 541 N N . LEU A 1 73 ? 4.949 -6.756 -15.641 1.00 91.94 73 LEU A N 1
ATOM 542 C CA . LEU A 1 73 ? 3.843 -5.887 -15.221 1.00 91.94 73 LEU A CA 1
ATOM 543 C C . LEU A 1 73 ? 2.549 -6.192 -15.987 1.00 91.94 73 LEU A C 1
ATOM 545 O O . LEU A 1 73 ? 1.470 -6.175 -15.394 1.00 91.94 73 LEU A O 1
ATOM 549 N N . LEU A 1 74 ? 2.650 -6.499 -17.283 1.00 94.25 74 LEU A N 1
ATOM 550 C CA . LEU A 1 74 ? 1.500 -6.901 -18.092 1.00 94.25 74 LEU A CA 1
ATOM 551 C C . LEU A 1 74 ? 0.888 -8.209 -17.587 1.00 94.25 74 LEU A C 1
ATOM 553 O O . LEU A 1 74 ? -0.327 -8.272 -17.407 1.00 94.25 74 LEU A O 1
ATOM 557 N N . SER A 1 75 ? 1.710 -9.218 -17.280 1.00 94.56 75 SER A N 1
ATOM 558 C CA . SER A 1 75 ? 1.196 -10.487 -16.751 1.00 94.56 75 SER A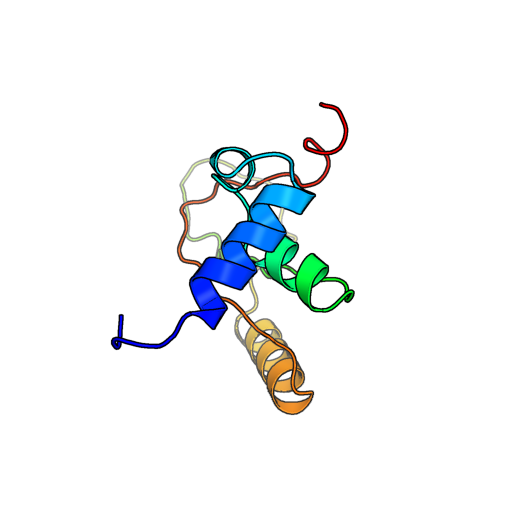 CA 1
ATOM 559 C C . SER A 1 75 ? 0.513 -10.317 -15.388 1.00 94.56 75 SER A C 1
ATOM 561 O O . SER A 1 75 ? -0.524 -10.930 -15.138 1.00 94.56 75 SER A O 1
ATOM 563 N N . PHE A 1 76 ? 1.022 -9.430 -14.525 1.00 93.69 76 PHE A N 1
ATOM 564 C CA . PHE A 1 76 ? 0.366 -9.077 -13.261 1.00 93.69 76 PHE A CA 1
ATOM 565 C C . PHE A 1 76 ? -0.975 -8.373 -13.464 1.00 93.69 76 PHE A C 1
ATOM 567 O O . PHE A 1 76 ? -1.938 -8.669 -12.753 1.00 93.69 76 PHE A O 1
ATOM 574 N N . HIS A 1 77 ? -1.057 -7.468 -14.440 1.00 93.19 77 HIS A N 1
ATOM 575 C CA . HIS A 1 77 ? -2.304 -6.790 -14.768 1.00 93.19 77 HIS A CA 1
ATOM 576 C C . HIS A 1 77 ? -3.368 -7.772 -15.275 1.00 93.19 77 HIS A C 1
ATOM 578 O O . HIS A 1 77 ? -4.497 -7.750 -14.786 1.00 93.19 77 HIS A O 1
ATOM 584 N N . GLU A 1 78 ? -3.001 -8.665 -16.197 1.00 96.44 78 GLU A N 1
ATOM 585 C CA . GLU A 1 78 ? -3.90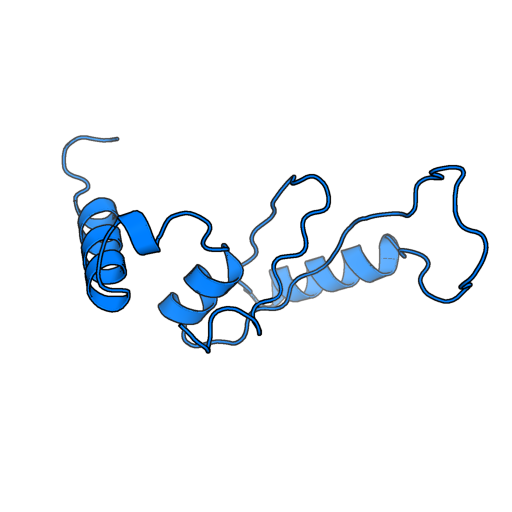3 -9.693 -16.736 1.00 96.44 78 GLU A CA 1
ATOM 586 C C . GLU A 1 78 ? -4.377 -10.675 -15.659 1.00 96.44 78 GLU A C 1
ATOM 588 O O . GLU A 1 78 ? -5.532 -11.100 -15.668 1.00 96.44 78 GLU A O 1
ATOM 593 N N . ALA A 1 79 ? -3.515 -10.995 -14.693 1.00 94.25 79 ALA A N 1
ATOM 594 C CA . ALA A 1 79 ? -3.860 -11.851 -13.566 1.00 94.25 79 ALA A CA 1
ATOM 595 C C . ALA A 1 79 ? -4.649 -11.131 -12.448 1.00 94.25 79 ALA A C 1
ATOM 597 O O . ALA A 1 79 ? -5.050 -11.772 -11.477 1.00 94.25 79 ALA A O 1
ATOM 598 N N . GLY A 1 80 ? -4.902 -9.822 -12.573 1.00 92.88 80 GLY A N 1
ATOM 599 C CA . GLY A 1 80 ? -5.720 -9.055 -11.629 1.00 92.88 80 GLY A CA 1
ATOM 600 C C . GLY A 1 80 ? -5.021 -8.706 -10.312 1.00 92.88 80 GLY A C 1
ATOM 601 O O . GLY A 1 80 ? -5.691 -8.514 -9.296 1.00 92.88 80 GLY A O 1
ATOM 602 N N . PHE A 1 81 ? -3.687 -8.625 -10.304 1.00 93.38 81 PHE A N 1
ATOM 603 C CA . PHE A 1 81 ? -2.928 -8.228 -9.118 1.00 93.38 81 PHE A CA 1
ATOM 604 C C . PHE A 1 81 ? -3.177 -6.757 -8.759 1.00 93.38 81 PHE A C 1
ATOM 606 O O . PHE A 1 81 ? -3.332 -5.890 -9.622 1.00 93.38 81 PHE A O 1
ATOM 613 N N . LEU A 1 82 ? -3.166 -6.460 -7.458 1.00 92.00 82 LEU A N 1
ATOM 614 C CA . LEU A 1 82 ? -3.140 -5.088 -6.960 1.00 92.00 82 LEU A CA 1
ATOM 615 C C . LEU A 1 82 ? -1.718 -4.536 -7.090 1.00 92.00 82 LEU A C 1
ATOM 617 O O . LEU A 1 82 ? -0.773 -5.111 -6.554 1.00 92.00 82 LEU A O 1
ATOM 621 N N . CYS A 1 83 ? -1.570 -3.400 -7.769 1.00 90.56 83 CYS A N 1
ATOM 622 C CA . CYS A 1 83 ? -0.278 -2.750 -7.967 1.00 90.56 83 CYS A CA 1
ATOM 623 C C . CYS A 1 83 ? -0.293 -1.327 -7.404 1.00 90.56 83 CYS A C 1
ATOM 625 O O . CYS A 1 83 ? -1.236 -0.565 -7.618 1.00 90.56 83 CYS A O 1
ATOM 627 N N . GLY A 1 84 ? 0.783 -0.959 -6.710 1.00 89.25 84 GLY A N 1
ATOM 628 C CA . GLY A 1 84 ? 1.050 0.404 -6.262 1.00 89.25 84 GLY A CA 1
ATOM 629 C C . GLY A 1 84 ? 2.377 0.895 -6.829 1.00 89.25 84 GLY A C 1
ATOM 630 O O . GLY A 1 84 ? 3.333 0.129 -6.926 1.00 89.25 84 GLY A O 1
ATOM 631 N N . ALA A 1 85 ? 2.448 2.174 -7.186 1.00 88.94 85 ALA A N 1
ATOM 632 C CA . ALA A 1 85 ? 3.683 2.821 -7.614 1.00 88.94 85 ALA A CA 1
ATOM 633 C C . ALA A 1 85 ? 4.020 3.971 -6.662 1.00 88.94 85 ALA A C 1
ATOM 635 O O . ALA A 1 85 ? 3.134 4.673 -6.178 1.00 88.94 85 ALA A O 1
ATOM 636 N N . SER A 1 86 ? 5.309 4.165 -6.395 1.00 85.06 86 SER A N 1
ATOM 637 C CA . SER A 1 86 ? 5.800 5.275 -5.583 1.00 85.06 86 SER A CA 1
ATOM 638 C C . SER A 1 86 ? 7.055 5.867 -6.208 1.00 85.06 86 SER A C 1
ATOM 640 O O . SER A 1 86 ? 7.956 5.146 -6.638 1.00 85.06 86 SER A O 1
ATOM 642 N N . CYS A 1 87 ? 7.112 7.195 -6.241 1.00 80.25 87 CYS A N 1
ATOM 643 C CA . CYS A 1 87 ? 8.275 7.960 -6.662 1.00 80.25 87 CYS A CA 1
ATOM 644 C C . CYS A 1 87 ? 8.986 8.469 -5.403 1.00 80.25 87 CYS A C 1
ATOM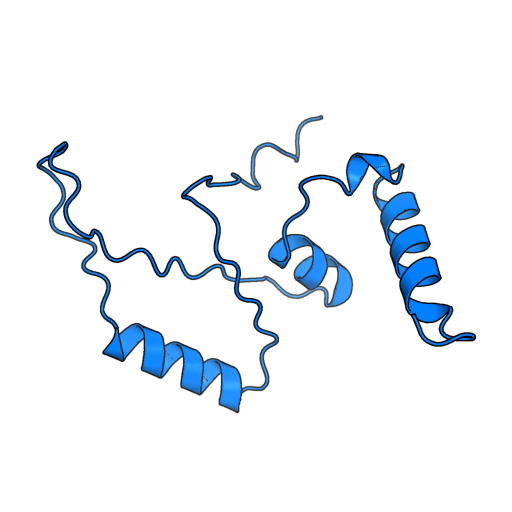 646 O O . CYS A 1 87 ? 8.652 9.529 -4.882 1.00 80.25 87 CYS A O 1
ATOM 648 N N . GLY A 1 88 ? 9.942 7.694 -4.890 1.00 66.56 88 GLY A N 1
ATOM 649 C CA . GLY A 1 88 ? 10.721 8.037 -3.699 1.00 66.56 88 GLY A CA 1
ATOM 650 C C . GLY A 1 88 ? 12.219 7.906 -3.957 1.00 66.56 88 GLY A C 1
ATOM 651 O O . GLY A 1 88 ? 12.669 6.940 -4.574 1.00 66.56 88 GLY A O 1
ATOM 652 N N . GLY A 1 89 ? 13.005 8.881 -3.499 1.00 56.31 89 GLY A N 1
ATOM 653 C CA . GLY A 1 89 ? 14.463 8.858 -3.610 1.00 56.31 89 GLY A CA 1
ATOM 654 C C . GLY A 1 89 ? 15.086 7.821 -2.675 1.00 56.31 89 GLY A C 1
ATOM 655 O O . GLY A 1 89 ? 15.376 8.145 -1.532 1.00 56.31 89 GLY A O 1
ATOM 656 N N . GLY A 1 90 ? 15.266 6.588 -3.156 1.00 51.75 90 GLY A N 1
ATOM 657 C CA . GLY A 1 90 ? 16.288 5.633 -2.698 1.00 51.75 90 GLY A CA 1
ATOM 658 C C . GLY A 1 90 ? 16.420 5.347 -1.197 1.00 51.75 90 GLY A C 1
ATOM 659 O O . GLY A 1 90 ? 17.520 5.021 -0.767 1.00 51.75 90 GLY A O 1
ATOM 660 N N . ARG A 1 91 ? 15.361 5.466 -0.391 1.00 52.81 91 ARG A N 1
ATOM 661 C CA . ARG A 1 91 ? 15.362 4.912 0.970 1.00 52.81 91 ARG A CA 1
ATOM 662 C C . ARG A 1 91 ? 14.740 3.522 0.919 1.00 52.81 91 ARG A C 1
ATOM 664 O O . ARG A 1 91 ? 13.528 3.396 0.753 1.00 52.81 91 ARG A O 1
ATOM 671 N N . GLU A 1 92 ? 15.585 2.498 0.970 1.00 54.94 92 GLU A N 1
ATOM 672 C CA . GLU A 1 92 ? 15.159 1.141 1.308 1.00 54.94 92 GLU A CA 1
ATOM 673 C C . GLU A 1 92 ? 14.661 1.151 2.755 1.00 54.94 92 GLU A C 1
ATOM 675 O O . GLU A 1 92 ? 15.342 1.642 3.654 1.00 54.94 92 GLU A O 1
ATOM 680 N N . TYR A 1 9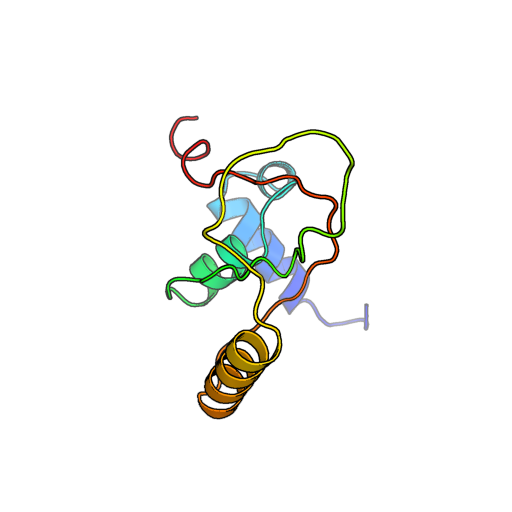3 ? 13.434 0.682 2.953 1.00 53.44 93 TYR A N 1
ATOM 681 C CA . TYR A 1 93 ? 12.909 0.369 4.273 1.00 53.44 93 TYR A CA 1
ATOM 682 C C . TYR A 1 93 ? 13.047 -1.142 4.418 1.00 53.44 93 TYR A C 1
ATOM 684 O O . TYR A 1 93 ? 12.297 -1.893 3.792 1.00 53.44 93 TYR A O 1
ATOM 692 N N . ASP A 1 94 ? 14.046 -1.577 5.179 1.00 45.88 94 ASP A N 1
ATOM 693 C CA . ASP A 1 94 ? 14.224 -2.985 5.511 1.00 45.88 94 ASP A CA 1
ATOM 694 C C . ASP A 1 94 ? 13.092 -3.416 6.449 1.00 45.88 94 ASP A C 1
ATOM 696 O O . ASP A 1 94 ? 13.084 -3.103 7.641 1.00 45.88 94 ASP A O 1
ATOM 700 N N . ALA A 1 95 ? 12.125 -4.161 5.909 1.00 48.03 95 ALA A N 1
ATOM 701 C CA . ALA A 1 95 ? 10.986 -4.702 6.656 1.00 48.03 95 ALA A CA 1
ATOM 702 C C . ALA A 1 95 ? 11.397 -5.696 7.768 1.00 48.03 95 ALA A C 1
ATOM 704 O O . ALA A 1 95 ? 10.573 -6.098 8.583 1.00 48.03 95 ALA A O 1
ATOM 705 N N . THR A 1 96 ? 12.674 -6.085 7.841 1.00 41.72 96 THR A N 1
ATOM 706 C CA . THR A 1 96 ? 13.221 -6.946 8.900 1.00 41.72 96 THR A CA 1
ATOM 707 C C . THR A 1 96 ? 13.615 -6.193 10.172 1.00 41.72 96 THR A C 1
ATOM 709 O O . THR A 1 96 ? 13.886 -6.842 11.176 1.00 41.72 96 THR A O 1
ATOM 712 N N . ALA A 1 97 ? 13.639 -4.853 10.173 1.00 39.72 97 ALA A N 1
ATOM 713 C CA . ALA A 1 97 ? 13.991 -4.066 11.362 1.00 39.72 97 ALA A CA 1
ATOM 714 C C . ALA A 1 97 ? 12.787 -3.722 12.265 1.00 39.72 97 ALA A C 1
ATOM 716 O O . ALA A 1 97 ? 12.976 -3.405 13.434 1.00 39.72 97 ALA A O 1
ATOM 717 N N . ALA A 1 98 ? 11.552 -3.801 11.756 1.00 43.00 98 ALA A N 1
ATOM 718 C CA . ALA A 1 98 ? 10.345 -3.422 12.503 1.00 43.00 98 ALA A CA 1
ATOM 719 C C . ALA A 1 98 ? 9.741 -4.558 13.357 1.00 43.00 98 ALA A C 1
ATOM 721 O O . ALA A 1 98 ? 8.730 -4.351 14.021 1.00 43.00 98 ALA A O 1
ATOM 722 N N . ALA A 1 99 ? 10.341 -5.754 13.352 1.00 41.50 99 ALA A N 1
ATOM 723 C CA . ALA A 1 99 ? 9.872 -6.894 14.145 1.00 41.50 99 ALA A CA 1
ATOM 724 C C . ALA A 1 99 ? 10.468 -6.959 15.570 1.00 41.50 99 ALA A C 1
ATOM 726 O O . ALA A 1 99 ? 10.086 -7.847 16.329 1.00 41.50 99 ALA A O 1
ATOM 727 N N . GLU A 1 100 ? 11.371 -6.041 15.948 1.00 31.81 100 GLU A N 1
ATOM 728 C CA . GLU A 1 100 ? 12.043 -6.034 17.263 1.00 31.81 100 GLU A CA 1
ATOM 729 C C . GLU A 1 100 ? 11.931 -4.694 18.021 1.00 31.81 100 GLU A C 1
ATOM 731 O O . GLU A 1 100 ? 12.929 -4.166 18.517 1.00 31.81 100 GLU A O 1
ATOM 736 N N . ALA A 1 101 ? 10.723 -4.138 18.147 1.00 32.69 101 ALA A N 1
ATOM 737 C CA . ALA A 1 101 ? 10.453 -3.033 19.075 1.00 32.69 101 ALA A CA 1
ATOM 738 C C . ALA A 1 101 ? 9.114 -3.209 19.801 1.00 32.69 101 ALA A C 1
ATOM 740 O O . ALA A 1 101 ? 8.110 -3.514 19.119 1.00 32.69 101 ALA A O 1
#

InterPro domains:
  IPR001300 Peptidase C2, calpain, catalytic domain [PF00648] (5-88)
  IPR001300 Peptidase C2, calpain, catalytic domain [PS50203] (1-75)
  IPR022684 Peptidase C2, calpain family [PTHR10183] (4-94)
  IPR038765 Papain-like cysteine peptidase superfamily [SSF54001] (3-95)

Organism: NCBI:txid127549

Radius of gyration: 17.88 Å; chains: 1; bounding box: 54×26×41 Å